Protein AF-A0A0L1KI14-F1 (afdb_monomer_lite)

Structure (mmCIF, N/CA/C/O backbone):
data_AF-A0A0L1KI14-F1
#
_entry.id   AF-A0A0L1KI14-F1
#
loop_
_atom_site.group_PDB
_atom_site.id
_atom_site.type_symbol
_atom_site.label_atom_id
_atom_site.label_alt_id
_atom_site.label_comp_id
_atom_site.label_asym_id
_atom_site.label_entity_id
_atom_site.label_seq_id
_atom_site.pdbx_PDB_ins_code
_atom_site.Cartn_x
_atom_site.Cartn_y
_atom_site.Cartn_z
_atom_site.occupancy
_atom_site.B_iso_or_equiv
_atom_site.auth_seq_id
_atom_site.auth_comp_id
_atom_site.auth_asym_id
_atom_site.auth_atom_id
_atom_site.pdbx_PDB_model_num
ATOM 1 N N . MET A 1 1 ? -6.569 -6.337 -4.110 1.00 78.94 1 MET A N 1
ATOM 2 C CA . MET A 1 1 ? -6.386 -5.674 -2.800 1.00 78.94 1 MET A CA 1
ATOM 3 C C . MET A 1 1 ? -7.368 -4.526 -2.618 1.00 78.94 1 MET A C 1
ATOM 5 O O . MET A 1 1 ? -8.128 -4.602 -1.674 1.00 78.94 1 MET A O 1
ATOM 9 N N . ALA A 1 2 ? -7.426 -3.521 -3.503 1.00 82.12 2 ALA A N 1
ATOM 10 C CA . ALA A 1 2 ? -8.383 -2.408 -3.368 1.00 82.12 2 ALA A CA 1
ATOM 11 C C . ALA A 1 2 ? -9.838 -2.869 -3.138 1.00 82.12 2 ALA A C 1
ATOM 13 O O . ALA A 1 2 ? -10.444 -2.449 -2.162 1.00 82.12 2 ALA A O 1
ATOM 14 N N . ASP A 1 3 ? -10.328 -3.825 -3.938 1.00 85.62 3 ASP A N 1
ATOM 15 C CA . ASP A 1 3 ? -11.682 -4.379 -3.764 1.00 85.62 3 ASP A CA 1
ATOM 16 C C . ASP A 1 3 ? -11.877 -5.064 -2.396 1.00 85.62 3 ASP A C 1
ATOM 18 O O . ASP A 1 3 ? -12.940 -4.960 -1.799 1.00 85.62 3 ASP A O 1
ATOM 22 N N . LEU A 1 4 ? -10.840 -5.729 -1.864 1.00 85.62 4 LEU A N 1
ATOM 23 C CA . LEU A 1 4 ? -10.884 -6.352 -0.534 1.00 85.62 4 LEU A CA 1
ATOM 24 C C . LEU A 1 4 ? -11.069 -5.281 0.548 1.00 85.62 4 LEU A C 1
ATOM 26 O O . LEU A 1 4 ? -11.883 -5.449 1.452 1.00 85.62 4 LEU A O 1
ATOM 30 N N . LEU A 1 5 ? -10.332 -4.174 0.429 1.00 87.44 5 LEU A N 1
ATOM 31 C CA . LEU A 1 5 ? -10.407 -3.053 1.362 1.00 87.44 5 LEU A CA 1
ATOM 32 C C . LEU A 1 5 ? -11.749 -2.314 1.267 1.00 87.44 5 LEU A C 1
ATOM 34 O O . LEU A 1 5 ? -12.205 -1.777 2.268 1.00 87.44 5 LEU A O 1
ATOM 38 N N . ASP A 1 6 ? -12.386 -2.276 0.094 1.00 88.12 6 ASP A N 1
ATOM 39 C CA . ASP A 1 6 ? -13.731 -1.700 -0.070 1.00 88.12 6 ASP A CA 1
ATOM 40 C C . ASP A 1 6 ? -14.807 -2.551 0.636 1.00 88.12 6 ASP A C 1
ATOM 42 O O . ASP A 1 6 ? -15.852 -2.035 1.024 1.00 88.12 6 ASP A O 1
ATOM 46 N N . THR A 1 7 ? -14.540 -3.846 0.835 1.00 88.81 7 THR A N 1
ATOM 47 C CA . THR A 1 7 ? -15.427 -4.793 1.537 1.00 88.81 7 THR A CA 1
ATOM 48 C C . THR A 1 7 ? -15.012 -5.087 2.982 1.00 88.81 7 THR A C 1
ATOM 50 O O . THR A 1 7 ? -15.592 -5.968 3.618 1.00 88.81 7 THR A O 1
ATOM 53 N N . ALA A 1 8 ? -13.990 -4.402 3.499 1.00 86.75 8 ALA A N 1
ATOM 54 C CA . ALA A 1 8 ? -13.484 -4.644 4.844 1.00 86.75 8 ALA A CA 1
ATOM 55 C C . ALA A 1 8 ? -14.531 -4.277 5.920 1.00 86.75 8 ALA A C 1
ATOM 57 O O . ALA A 1 8 ? -15.319 -3.349 5.714 1.00 86.75 8 ALA A O 1
AT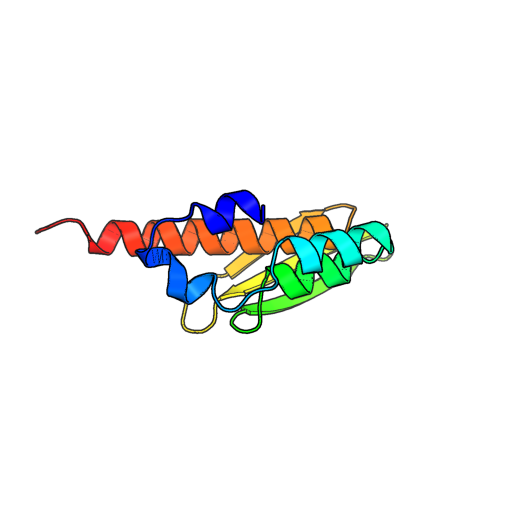OM 58 N N . PRO A 1 9 ? -14.537 -4.967 7.081 1.00 87.38 9 PRO A N 1
ATOM 59 C CA . PRO A 1 9 ? -15.393 -4.607 8.209 1.00 87.38 9 PRO A CA 1
ATOM 60 C C . PRO A 1 9 ? -15.235 -3.137 8.617 1.00 87.38 9 PRO A C 1
ATOM 62 O O . PRO A 1 9 ? -14.134 -2.587 8.571 1.00 87.38 9 PRO A O 1
ATOM 65 N N . ILE A 1 10 ? -16.327 -2.509 9.063 1.00 88.50 10 ILE A N 1
ATOM 66 C CA . ILE A 1 10 ? -16.353 -1.073 9.389 1.00 88.50 10 ILE A CA 1
ATOM 67 C C . ILE A 1 10 ? -15.373 -0.698 10.508 1.00 88.50 10 ILE A C 1
ATOM 69 O O . ILE A 1 10 ? -14.848 0.412 10.520 1.00 88.50 10 ILE A O 1
ATOM 73 N N . GLN A 1 11 ? -15.067 -1.638 11.402 1.00 87.12 11 GLN A N 1
ATOM 74 C CA . GLN A 1 11 ? -14.088 -1.480 12.475 1.00 87.12 11 GLN A CA 1
ATOM 75 C C . GLN A 1 11 ? -12.670 -1.240 11.939 1.00 87.12 11 GLN A C 1
ATOM 77 O O . GLN A 1 11 ? -11.863 -0.609 12.611 1.00 87.12 11 GLN A O 1
ATOM 82 N N . LEU A 1 12 ? -12.369 -1.697 10.716 1.00 85.88 12 LEU A N 1
ATOM 83 C CA . LEU A 1 12 ? -11.075 -1.470 10.073 1.00 85.88 12 LEU A CA 1
ATOM 84 C C . LEU A 1 12 ? -11.008 -0.156 9.286 1.00 85.88 12 LEU A C 1
ATOM 86 O O . LEU A 1 12 ? -9.923 0.234 8.854 1.00 85.88 12 LEU A O 1
ATOM 90 N N . ALA A 1 13 ? -12.137 0.542 9.108 1.00 87.69 13 ALA A N 1
ATOM 91 C CA . ALA A 1 13 ? -12.210 1.789 8.348 1.00 87.69 13 ALA A CA 1
ATOM 92 C C . ALA A 1 13 ? -11.169 2.850 8.772 1.00 87.69 13 ALA A C 1
ATOM 94 O O . ALA A 1 13 ? -10.595 3.460 7.863 1.00 87.69 13 ALA A O 1
ATOM 95 N N . PRO A 1 14 ? -10.861 3.046 10.075 1.00 87.12 14 PRO A N 1
ATOM 96 C CA . PRO A 1 14 ? -9.843 4.004 10.516 1.00 87.12 14 PRO A CA 1
ATOM 97 C C . PRO A 1 14 ? -8.426 3.694 10.013 1.00 87.12 14 PRO A C 1
ATOM 99 O O . PRO A 1 14 ? -7.634 4.610 9.830 1.00 87.12 14 PRO A O 1
ATOM 102 N N . PHE A 1 15 ? -8.109 2.422 9.753 1.00 85.06 15 PHE A N 1
ATOM 103 C CA . PHE A 1 15 ? -6.763 1.978 9.360 1.00 85.06 15 PHE A CA 1
ATOM 104 C C . PHE A 1 15 ? -6.557 1.924 7.844 1.00 85.06 15 PHE A C 1
ATOM 106 O O . PHE A 1 15 ? -5.427 1.897 7.354 1.00 85.06 15 PHE A O 1
ATOM 113 N N . ILE A 1 16 ? -7.655 1.879 7.087 1.00 87.25 16 ILE A N 1
ATOM 114 C CA . ILE A 1 16 ? -7.640 1.776 5.621 1.00 87.25 16 ILE A CA 1
ATOM 115 C C . ILE A 1 16 ? -8.081 3.068 4.926 1.00 87.25 16 ILE A C 1
ATOM 117 O O . ILE A 1 16 ? -8.041 3.135 3.698 1.00 87.25 16 ILE A O 1
ATOM 121 N N . THR A 1 17 ? -8.513 4.082 5.683 1.00 82.81 17 THR A N 1
ATOM 122 C CA . THR A 1 17 ? -9.026 5.357 5.160 1.00 82.81 17 THR A CA 1
ATOM 123 C C . THR A 1 17 ? -8.320 6.533 5.837 1.00 82.81 17 THR A C 1
ATOM 125 O O . THR A 1 17 ? -8.252 6.555 7.059 1.00 82.81 17 THR A O 1
ATOM 128 N N . PRO A 1 18 ? -7.868 7.560 5.091 1.00 87.38 18 PRO A N 1
ATOM 129 C CA . PRO A 1 18 ? -8.020 7.735 3.644 1.00 87.38 18 PRO A CA 1
ATOM 130 C C . PRO A 1 18 ? -7.023 6.905 2.819 1.00 87.38 18 PRO A C 1
ATOM 132 O O . PRO A 1 18 ? -5.885 6.706 3.216 1.00 87.38 18 PRO A O 1
ATOM 135 N N . ARG A 1 19 ? -7.431 6.466 1.626 1.00 89.50 19 ARG A N 1
ATOM 136 C CA . ARG A 1 19 ? -6.554 5.863 0.604 1.00 89.50 19 ARG A CA 1
ATOM 137 C C . ARG A 1 19 ? -7.049 6.217 -0.794 1.00 89.50 19 ARG A C 1
ATOM 139 O O . ARG A 1 19 ? -8.163 6.724 -0.945 1.00 89.50 19 ARG A O 1
ATOM 146 N N . ALA A 1 20 ? -6.248 5.945 -1.822 1.00 92.94 20 ALA A N 1
ATOM 147 C CA . ALA A 1 20 ? -6.673 6.182 -3.197 1.00 92.94 20 ALA A CA 1
ATOM 148 C C . ALA A 1 20 ? -7.857 5.299 -3.623 1.00 92.94 20 ALA A C 1
ATOM 150 O O . ALA A 1 20 ? -7.979 4.132 -3.238 1.00 92.94 20 ALA A O 1
ATOM 151 N N . SER A 1 21 ? -8.717 5.875 -4.468 1.00 92.12 21 SER A N 1
ATOM 152 C CA . SER A 1 21 ? -9.840 5.171 -5.083 1.00 92.12 21 SER A CA 1
ATOM 153 C C . SER A 1 21 ? -9.372 4.173 -6.141 1.00 92.12 21 SER A C 1
ATOM 155 O O . SER A 1 21 ? -8.295 4.315 -6.727 1.00 92.12 21 SER A O 1
ATOM 157 N N . ARG A 1 22 ? -10.225 3.195 -6.460 1.00 91.88 22 ARG A N 1
ATOM 158 C CA . ARG A 1 22 ? -9.966 2.210 -7.518 1.00 91.88 22 ARG A CA 1
ATOM 159 C C . ARG A 1 22 ? -9.620 2.857 -8.863 1.00 91.88 22 ARG A C 1
ATOM 161 O O . ARG A 1 22 ? -8.648 2.449 -9.488 1.00 91.88 22 ARG A O 1
ATOM 168 N N . ASP A 1 23 ? -10.340 3.904 -9.262 1.00 95.00 23 ASP A N 1
ATOM 169 C CA . ASP A 1 23 ? -10.075 4.619 -10.518 1.00 95.00 23 ASP A CA 1
ATOM 170 C C . ASP A 1 23 ? -8.702 5.297 -10.524 1.00 95.00 23 ASP A C 1
ATOM 172 O O . ASP A 1 23 ? -8.023 5.352 -11.550 1.00 95.00 23 ASP A O 1
ATOM 176 N N . ARG A 1 24 ? -8.267 5.827 -9.374 1.00 95.25 24 ARG A N 1
ATOM 177 C CA . ARG A 1 24 ? -6.933 6.418 -9.242 1.00 95.25 24 ARG A CA 1
ATOM 178 C C . ARG A 1 24 ? -5.850 5.349 -9.367 1.00 95.25 24 ARG A C 1
ATOM 180 O O . ARG A 1 24 ? -4.881 5.570 -10.089 1.00 95.25 24 ARG A O 1
ATOM 187 N N . LEU A 1 25 ? -6.039 4.203 -8.721 1.00 96.31 25 LEU A N 1
ATOM 188 C CA . LEU A 1 25 ? -5.105 3.081 -8.789 1.00 96.31 25 LEU A CA 1
ATOM 189 C C . LEU A 1 25 ? -5.023 2.491 -10.202 1.00 96.31 25 LEU A C 1
ATOM 191 O O . LEU A 1 25 ? -3.921 2.244 -10.683 1.00 96.31 25 LEU A O 1
ATOM 195 N N . ALA A 1 26 ? -6.157 2.338 -10.892 1.00 96.00 26 ALA A N 1
ATOM 196 C CA . ALA A 1 26 ? -6.202 1.856 -12.272 1.00 96.00 26 ALA A CA 1
ATOM 197 C C . ALA A 1 26 ? -5.371 2.744 -13.209 1.00 96.00 26 ALA A C 1
ATOM 199 O O . ALA A 1 26 ? -4.510 2.233 -13.917 1.00 96.00 26 ALA A O 1
ATOM 200 N N . ARG A 1 27 ? -5.525 4.074 -13.121 1.00 98.00 27 ARG A N 1
ATOM 201 C CA . ARG A 1 27 ? -4.723 5.024 -13.916 1.00 98.00 27 ARG A CA 1
ATOM 202 C C . ARG A 1 27 ? -3.219 4.917 -13.663 1.00 98.00 27 ARG A C 1
ATOM 204 O O . ARG A 1 27 ? -2.430 5.109 -14.579 1.00 98.00 27 ARG A O 1
ATOM 211 N N . LEU A 1 28 ? -2.808 4.654 -12.422 1.00 97.62 28 LEU A N 1
ATOM 212 C CA . LEU A 1 28 ? -1.390 4.474 -12.097 1.00 97.62 28 LEU A CA 1
ATOM 213 C C . LEU A 1 28 ? -0.851 3.163 -12.673 1.00 97.62 28 LEU A C 1
ATOM 215 O O . LEU A 1 28 ? 0.266 3.138 -13.178 1.00 97.62 28 LEU A O 1
ATOM 219 N N . LEU A 1 29 ? -1.645 2.093 -12.630 1.00 95.88 29 LEU A N 1
ATOM 220 C CA . LEU A 1 29 ? -1.270 0.808 -13.218 1.00 95.88 29 LEU A CA 1
ATOM 221 C C . LEU A 1 29 ? -1.206 0.873 -14.750 1.00 95.88 29 LEU A C 1
ATOM 223 O O . LEU A 1 29 ? -0.270 0.336 -15.327 1.00 95.88 29 LEU A O 1
ATOM 227 N N . GLU A 1 30 ? -2.136 1.578 -15.398 1.00 97.56 30 GLU A N 1
ATOM 228 C CA . GLU A 1 30 ? -2.109 1.842 -16.848 1.00 97.56 30 GLU A CA 1
ATOM 229 C C . GLU A 1 30 ? -0.867 2.631 -17.290 1.00 97.56 30 GLU A C 1
ATOM 231 O O . GLU A 1 30 ? -0.435 2.514 -18.432 1.00 97.56 30 GLU A O 1
ATOM 236 N N . ALA A 1 31 ? -0.289 3.426 -16.387 1.00 97.50 31 ALA A N 1
ATOM 237 C CA . ALA A 1 31 ? 0.929 4.196 -16.6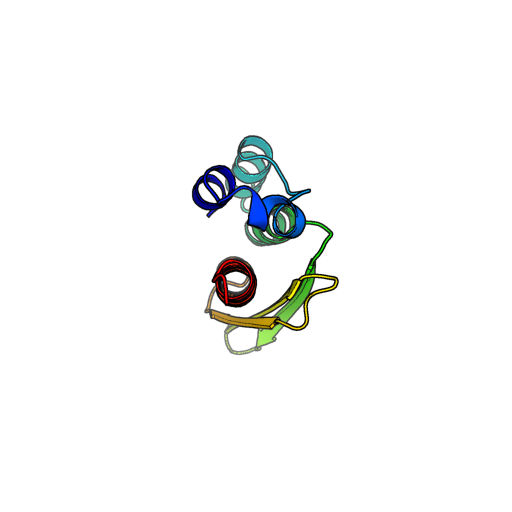15 1.00 97.50 31 ALA A CA 1
ATOM 238 C C . ALA A 1 31 ? 2.212 3.468 -16.158 1.00 97.50 31 ALA A C 1
ATOM 240 O O . ALA A 1 31 ? 3.234 4.123 -15.952 1.00 97.50 31 ALA A O 1
ATOM 241 N N . ASP A 1 32 ? 2.157 2.149 -15.929 1.00 96.19 32 ASP A N 1
ATOM 242 C CA . ASP A 1 32 ? 3.264 1.325 -15.412 1.00 96.19 32 ASP A CA 1
ATOM 243 C C . ASP A 1 32 ? 3.857 1.827 -14.072 1.00 96.19 32 ASP A C 1
ATOM 245 O O . ASP A 1 32 ? 4.996 1.532 -13.703 1.00 96.19 32 ASP A O 1
ATOM 249 N N . ALA A 1 33 ? 3.070 2.564 -13.281 1.00 97.00 33 ALA A N 1
ATOM 250 C CA . ALA A 1 33 ? 3.483 3.174 -12.017 1.00 97.00 33 ALA A CA 1
ATOM 251 C C . ALA A 1 33 ? 3.053 2.334 -10.797 1.00 97.00 33 ALA A C 1
ATOM 253 O O . ALA A 1 33 ? 2.467 2.846 -9.838 1.00 97.00 33 ALA A O 1
ATOM 254 N N . ALA A 1 34 ? 3.354 1.031 -10.806 1.00 96.31 34 ALA A N 1
ATOM 255 C CA . ALA A 1 34 ? 2.876 0.079 -9.794 1.00 96.31 34 ALA A CA 1
ATOM 256 C C . ALA A 1 34 ? 3.302 0.420 -8.352 1.00 96.31 34 ALA A C 1
ATOM 258 O O . ALA A 1 34 ? 2.516 0.259 -7.420 1.00 96.31 34 ALA A O 1
ATOM 259 N N . VAL A 1 35 ? 4.516 0.943 -8.151 1.00 96.50 35 VAL A N 1
ATOM 260 C CA . VAL A 1 35 ? 4.986 1.364 -6.815 1.00 96.50 35 VAL A CA 1
ATOM 261 C C . VAL A 1 35 ? 4.211 2.585 -6.315 1.00 96.50 35 VAL A C 1
ATOM 263 O O . VAL A 1 35 ? 3.843 2.637 -5.145 1.00 96.50 35 VAL A O 1
ATOM 266 N N . CYS A 1 36 ? 3.902 3.537 -7.200 1.00 96.88 36 CYS A N 1
ATOM 267 C CA . CYS A 1 36 ? 3.061 4.686 -6.864 1.00 96.88 36 CYS A CA 1
ATOM 268 C C . CYS A 1 36 ? 1.643 4.232 -6.504 1.00 96.88 36 CYS A C 1
ATOM 270 O O . CYS A 1 36 ? 1.093 4.690 -5.507 1.00 96.88 36 CYS A O 1
ATOM 272 N N . ALA A 1 37 ? 1.080 3.288 -7.267 1.00 97.19 37 ALA A N 1
ATOM 273 C CA . ALA A 1 37 ? -0.216 2.690 -6.952 1.00 97.19 37 ALA A CA 1
ATOM 274 C C . ALA A 1 37 ? -0.202 2.005 -5.576 1.00 97.19 37 ALA A C 1
ATOM 276 O O . ALA A 1 37 ? -1.131 2.181 -4.794 1.00 97.19 37 ALA A O 1
ATOM 277 N N . ALA A 1 38 ? 0.864 1.270 -5.248 1.00 96.50 38 ALA A N 1
ATOM 278 C CA . ALA A 1 38 ? 1.015 0.636 -3.943 1.00 96.50 38 ALA A CA 1
ATOM 279 C C . ALA A 1 38 ? 1.101 1.665 -2.801 1.00 96.50 38 ALA A C 1
ATOM 281 O O . ALA A 1 38 ? 0.395 1.518 -1.809 1.00 96.50 38 ALA A O 1
ATOM 282 N N . LEU A 1 39 ? 1.896 2.730 -2.951 1.00 95.75 39 LEU A N 1
ATOM 283 C CA . LEU A 1 39 ? 1.988 3.811 -1.958 1.00 95.75 39 LEU A CA 1
ATOM 284 C C . LEU A 1 39 ? 0.641 4.514 -1.742 1.00 95.75 39 LEU A C 1
ATOM 286 O O . LEU A 1 39 ? 0.233 4.745 -0.606 1.00 95.75 39 LEU A O 1
ATOM 290 N N . GLU A 1 40 ? -0.075 4.817 -2.824 1.00 95.75 40 GLU A N 1
ATOM 291 C CA . GLU A 1 40 ? -1.385 5.467 -2.742 1.00 95.75 40 GLU A CA 1
ATOM 292 C C . GLU A 1 40 ? -2.484 4.545 -2.179 1.00 95.75 40 GLU A C 1
ATOM 294 O O . GLU A 1 40 ? -3.439 5.028 -1.564 1.00 95.75 40 GLU A O 1
ATOM 299 N N . LEU A 1 41 ? -2.352 3.225 -2.352 1.00 95.12 41 LEU A N 1
ATOM 300 C CA . LEU A 1 41 ? -3.234 2.223 -1.746 1.00 95.12 41 LEU A CA 1
ATOM 301 C C . LEU A 1 41 ? -3.010 2.094 -0.232 1.00 95.12 41 LEU A C 1
ATOM 303 O O . LEU A 1 41 ? -3.986 1.944 0.497 1.00 95.12 41 LEU A O 1
ATOM 307 N N . VAL A 1 42 ? -1.752 2.137 0.221 1.00 93.25 42 VAL A N 1
ATOM 308 C CA . VAL A 1 42 ? -1.378 2.072 1.647 1.00 93.25 42 VAL A CA 1
ATOM 309 C C . VAL A 1 42 ? -1.923 3.277 2.425 1.00 93.25 42 VAL A C 1
ATOM 311 O O . VAL A 1 42 ? -2.331 3.143 3.576 1.00 93.25 42 VAL A O 1
ATOM 314 N N . GLY A 1 43 ? -2.003 4.438 1.771 1.00 89.62 43 GLY A N 1
ATOM 315 C CA . GLY A 1 43 ? -2.600 5.640 2.344 1.00 89.62 43 GLY A CA 1
ATOM 316 C C . GLY A 1 43 ? -1.662 6.398 3.296 1.00 89.62 43 GLY A C 1
ATOM 317 O O . GLY A 1 43 ? -0.558 5.948 3.600 1.00 89.62 43 GLY A O 1
ATOM 318 N N . PRO A 1 44 ? -2.067 7.593 3.761 1.00 87.88 44 PRO A N 1
ATOM 319 C CA . PRO A 1 44 ? -1.209 8.501 4.513 1.00 87.88 44 PRO A CA 1
ATOM 320 C C . PRO A 1 44 ? -1.124 8.166 6.008 1.00 87.88 44 PRO A C 1
ATOM 322 O O . PRO A 1 44 ? -0.302 8.748 6.706 1.00 87.88 44 PRO A O 1
ATOM 325 N N . LEU A 1 45 ? -1.948 7.239 6.507 1.00 87.31 45 LEU A N 1
ATOM 326 C CA . LEU A 1 45 ? -1.926 6.787 7.904 1.00 87.31 45 LEU A CA 1
ATOM 327 C C . LEU A 1 45 ? -0.962 5.618 8.125 1.00 87.31 45 LEU A C 1
ATOM 329 O O . LEU A 1 45 ? -1.094 4.867 9.084 1.00 87.31 45 LEU A O 1
ATOM 333 N N . SER A 1 46 ? -0.012 5.423 7.217 1.00 89.94 46 SER A N 1
ATOM 334 C CA . SER A 1 46 ? 0.941 4.326 7.277 1.00 89.94 46 SER A CA 1
ATOM 335 C C . SER A 1 46 ? 2.360 4.837 7.060 1.00 89.94 46 SER A C 1
ATOM 337 O O . SER A 1 46 ? 2.656 5.517 6.078 1.00 89.94 46 SER A O 1
ATOM 339 N N . GLY A 1 47 ? 3.259 4.478 7.973 1.00 92.81 47 GLY A N 1
ATOM 340 C CA . GLY A 1 47 ? 4.695 4.606 7.775 1.00 92.81 47 GLY A CA 1
ATOM 341 C C . GLY A 1 47 ? 5.182 3.506 6.838 1.00 92.81 47 GLY A C 1
ATOM 342 O O . GLY A 1 47 ? 4.923 2.329 7.080 1.00 92.81 47 GLY A O 1
ATOM 343 N N . VAL A 1 48 ? 5.890 3.881 5.773 1.00 95.00 48 VAL A N 1
ATOM 344 C CA . VAL A 1 48 ? 6.380 2.946 4.753 1.00 95.00 48 VAL A CA 1
ATOM 345 C C . VAL A 1 48 ? 7.899 2.987 4.676 1.00 95.00 48 VAL A C 1
ATOM 347 O O . VAL A 1 48 ? 8.492 4.054 4.519 1.00 95.00 48 VAL A O 1
ATOM 350 N N . LEU A 1 49 ? 8.523 1.810 4.697 1.00 95.69 49 LEU A N 1
ATOM 351 C CA . LEU A 1 49 ? 9.908 1.623 4.283 1.00 95.69 49 LEU A CA 1
ATOM 352 C C . LEU A 1 49 ? 9.939 0.610 3.144 1.00 95.69 49 LEU A C 1
ATOM 354 O O . LEU A 1 49 ? 9.525 -0.537 3.293 1.00 95.69 49 LEU A O 1
ATOM 358 N N . LEU A 1 50 ? 10.452 1.047 2.000 1.00 96.12 50 LEU A N 1
ATOM 359 C CA . LEU A 1 50 ? 10.652 0.207 0.832 1.00 96.12 50 LEU A CA 1
ATOM 360 C C . LEU A 1 50 ? 12.137 0.212 0.484 1.00 96.12 50 LEU A C 1
ATOM 362 O O . LEU A 1 50 ? 12.720 1.259 0.207 1.00 96.12 50 LEU A O 1
ATOM 366 N N . SER A 1 51 ? 12.747 -0.964 0.518 1.00 94.88 51 SER A N 1
ATOM 367 C CA . SER A 1 51 ? 14.160 -1.164 0.212 1.00 94.88 51 SER A CA 1
ATOM 368 C C . SER A 1 51 ? 14.318 -2.173 -0.915 1.00 94.88 51 SER A C 1
ATOM 370 O O . SER A 1 51 ? 13.471 -3.045 -1.112 1.00 94.88 51 SER A O 1
ATOM 372 N N . ARG A 1 52 ? 15.419 -2.071 -1.659 1.00 92.94 52 ARG A N 1
ATOM 373 C CA . ARG A 1 52 ? 15.770 -3.018 -2.714 1.00 92.94 52 ARG A CA 1
ATOM 374 C C . ARG A 1 52 ? 17.225 -3.434 -2.584 1.00 92.94 52 ARG A C 1
ATOM 376 O O . ARG A 1 52 ? 18.121 -2.596 -2.550 1.00 92.94 52 ARG A O 1
ATOM 383 N N . ALA A 1 53 ? 17.453 -4.738 -2.534 1.00 91.00 53 ALA A N 1
ATOM 384 C CA . ALA A 1 53 ? 18.780 -5.316 -2.593 1.00 91.00 53 ALA A CA 1
ATOM 385 C C . ALA A 1 53 ? 19.341 -5.208 -4.016 1.00 91.00 53 ALA A C 1
ATOM 387 O O . ALA A 1 53 ? 18.615 -5.365 -5.000 1.00 91.00 53 ALA A O 1
ATOM 388 N N . ALA A 1 54 ? 20.661 -5.043 -4.129 1.00 88.94 54 ALA A N 1
ATOM 389 C CA . ALA A 1 54 ? 21.355 -5.046 -5.419 1.00 88.94 54 ALA A CA 1
ATOM 390 C C . ALA A 1 54 ? 21.131 -6.349 -6.217 1.00 88.94 54 ALA A C 1
ATOM 392 O O . ALA A 1 54 ? 21.146 -6.331 -7.442 1.00 88.94 54 ALA A O 1
ATOM 393 N N . GLY A 1 55 ? 20.865 -7.466 -5.526 1.00 85.81 55 GLY A N 1
ATOM 394 C CA . GLY A 1 55 ? 20.521 -8.761 -6.127 1.00 85.81 55 GLY A CA 1
ATOM 395 C C . GLY A 1 55 ? 19.092 -8.871 -6.678 1.00 85.81 55 GLY A C 1
ATOM 396 O O . GLY A 1 55 ? 18.717 -9.936 -7.155 1.00 85.81 55 GLY A O 1
ATOM 397 N N . GLY A 1 56 ? 18.286 -7.805 -6.611 1.00 86.94 56 GLY A N 1
ATOM 398 C CA . GLY A 1 56 ? 16.976 -7.714 -7.263 1.00 86.94 56 GLY A CA 1
ATOM 399 C C . GLY A 1 56 ? 15.773 -7.765 -6.320 1.00 86.94 56 GLY A C 1
ATOM 400 O O . GLY A 1 56 ? 14.758 -7.144 -6.636 1.00 86.94 56 GLY A O 1
ATOM 401 N N . SER A 1 57 ? 15.894 -8.421 -5.162 1.00 92.56 57 SER A N 1
ATOM 402 C CA . SER A 1 57 ? 14.823 -8.542 -4.164 1.00 92.56 57 SER A CA 1
ATOM 403 C C . SER A 1 57 ? 14.455 -7.195 -3.544 1.00 92.56 57 SER A C 1
ATOM 405 O O . SER A 1 57 ? 15.331 -6.404 -3.198 1.00 92.56 57 SER A O 1
ATOM 407 N N . ALA A 1 58 ? 13.168 -6.956 -3.337 1.00 96.50 58 ALA A N 1
ATOM 408 C CA . ALA A 1 58 ? 12.630 -5.840 -2.578 1.00 96.50 58 ALA A CA 1
ATOM 409 C C . ALA A 1 58 ? 12.126 -6.298 -1.202 1.00 96.50 58 ALA A C 1
ATOM 411 O O . ALA A 1 58 ? 11.689 -7.437 -1.028 1.00 96.50 58 ALA A O 1
ATOM 412 N N . SER A 1 59 ? 12.190 -5.391 -0.234 1.00 96.06 59 SER A N 1
ATOM 413 C CA . SER A 1 59 ? 11.626 -5.540 1.105 1.00 96.06 59 SER A CA 1
ATOM 414 C C . SER A 1 59 ? 10.703 -4.365 1.379 1.00 96.06 59 SER A C 1
ATOM 416 O O . SER A 1 59 ? 11.124 -3.211 1.261 1.00 96.06 59 SER A O 1
ATOM 418 N N . GLY A 1 60 ? 9.454 -4.667 1.710 1.00 97.38 60 GLY A N 1
ATOM 419 C CA . GLY A 1 60 ? 8.473 -3.704 2.181 1.00 97.38 60 GLY A CA 1
ATOM 420 C C . GLY A 1 60 ? 8.266 -3.870 3.680 1.00 97.38 60 GLY A C 1
ATOM 421 O O . GLY A 1 60 ? 8.180 -4.993 4.180 1.00 97.38 60 GLY A O 1
ATOM 422 N N . MET A 1 61 ? 8.151 -2.749 4.377 1.00 97.00 61 MET A N 1
ATOM 423 C CA . MET A 1 61 ? 7.704 -2.665 5.758 1.00 97.00 61 MET A CA 1
ATOM 424 C C . MET A 1 61 ? 6.643 -1.576 5.848 1.00 97.00 61 MET A C 1
ATOM 426 O O . MET A 1 61 ? 6.841 -0.472 5.331 1.00 97.00 61 MET A O 1
ATOM 430 N N . VAL A 1 62 ? 5.521 -1.897 6.484 1.00 96.12 62 VAL A N 1
ATOM 431 C CA . VAL A 1 62 ? 4.414 -0.968 6.698 1.00 96.12 62 VAL A CA 1
ATOM 432 C C . VAL A 1 62 ? 4.021 -0.989 8.165 1.00 96.12 62 VAL A C 1
ATOM 434 O O . VAL A 1 62 ? 3.742 -2.050 8.720 1.00 96.12 62 VAL A O 1
ATOM 437 N N . LYS A 1 63 ? 3.991 0.194 8.771 1.00 94.00 63 LYS A N 1
ATOM 438 C CA . LYS A 1 63 ? 3.492 0.436 10.122 1.00 94.00 63 LYS A CA 1
ATOM 439 C C . LYS A 1 63 ? 2.227 1.270 10.028 1.00 94.00 63 LYS A C 1
ATOM 441 O O . LYS A 1 63 ? 2.285 2.370 9.483 1.00 94.00 63 LYS A O 1
ATOM 446 N N . ILE A 1 64 ? 1.118 0.781 10.562 1.00 89.81 64 ILE A N 1
ATOM 447 C CA . ILE A 1 64 ? -0.113 1.573 10.648 1.00 89.81 64 ILE A CA 1
ATOM 448 C C . ILE A 1 64 ? 0.049 2.550 11.821 1.00 89.81 64 ILE A C 1
ATOM 450 O O . ILE A 1 64 ? 0.502 2.165 12.895 1.00 89.81 64 ILE A O 1
ATOM 454 N N . VAL A 1 65 ? -0.212 3.837 11.585 1.00 80.88 65 VAL A N 1
ATOM 455 C CA . VAL A 1 65 ? -0.065 4.893 12.599 1.00 80.88 65 VAL A CA 1
ATOM 456 C C . VAL A 1 65 ? -1.013 4.620 13.766 1.00 80.88 65 VAL A C 1
ATOM 458 O O . VAL A 1 65 ? -2.112 4.118 13.563 1.00 80.88 65 VAL A O 1
ATOM 461 N N . ASP A 1 66 ? -0.551 4.928 14.979 1.00 77.94 66 ASP A N 1
ATOM 462 C CA . ASP A 1 66 ? -1.218 4.669 16.265 1.00 77.94 66 ASP A CA 1
ATOM 463 C C . ASP A 1 66 ? -1.410 3.187 16.632 1.00 77.94 66 ASP A C 1
ATOM 465 O O . ASP A 1 66 ? -1.773 2.880 17.765 1.00 77.94 66 ASP A O 1
ATOM 469 N N . GLU A 1 67 ? -1.032 2.271 15.740 1.00 79.31 67 GLU A N 1
ATOM 470 C CA . GLU A 1 67 ? -0.983 0.839 16.002 1.00 79.31 67 GLU A CA 1
ATOM 471 C C . GLU A 1 67 ? 0.438 0.375 16.352 1.00 79.31 67 GLU A C 1
ATOM 473 O O . GLU A 1 67 ? 1.457 0.899 15.882 1.00 79.31 67 GLU A O 1
ATOM 478 N N . ILE A 1 68 ? 0.516 -0.652 17.201 1.00 74.00 68 ILE A N 1
ATOM 479 C CA . ILE A 1 68 ? 1.794 -1.282 17.571 1.00 74.00 68 ILE A CA 1
ATOM 480 C C . ILE A 1 68 ? 2.292 -2.183 16.428 1.00 74.00 68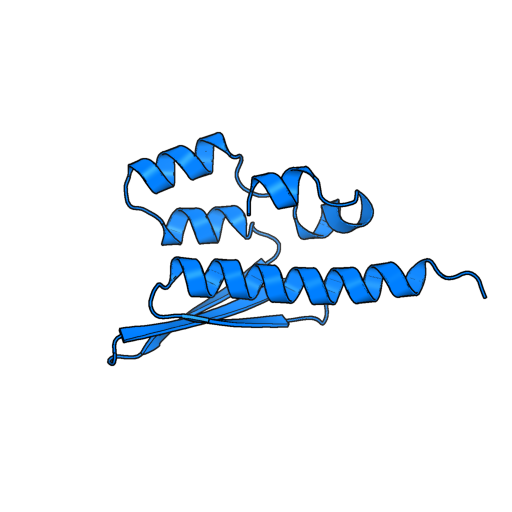 ILE A C 1
ATOM 482 O O . ILE A 1 68 ? 3.495 -2.415 16.291 1.00 74.00 68 ILE A O 1
ATOM 486 N N . GLU A 1 69 ? 1.377 -2.662 15.586 1.00 83.88 69 GLU A N 1
ATOM 487 C CA . GLU A 1 69 ? 1.650 -3.702 14.607 1.00 83.88 69 GLU A CA 1
ATOM 488 C C . GLU A 1 69 ? 2.348 -3.204 13.338 1.00 83.88 69 GLU A C 1
ATOM 490 O O . GLU A 1 69 ? 1.979 -2.216 12.700 1.00 83.88 69 GLU A O 1
ATOM 495 N N . GLU A 1 70 ? 3.354 -3.976 12.936 1.00 92.06 70 GLU A N 1
ATOM 496 C CA . GLU A 1 70 ? 4.120 -3.773 11.712 1.00 92.06 70 GLU A CA 1
ATOM 497 C C . GLU A 1 70 ? 3.995 -5.010 10.826 1.00 92.06 70 GLU A C 1
ATOM 499 O O . GLU A 1 70 ? 4.074 -6.154 11.292 1.00 92.06 70 GLU A O 1
ATOM 504 N N . GLY A 1 71 ? 3.796 -4.784 9.534 1.00 95.12 71 GLY A N 1
ATOM 505 C CA . GLY A 1 71 ? 3.819 -5.819 8.515 1.00 95.12 71 GLY A CA 1
ATOM 506 C C . GLY A 1 71 ? 5.085 -5.725 7.677 1.00 95.12 71 GLY A C 1
ATOM 507 O O . GLY A 1 71 ? 5.557 -4.634 7.359 1.00 95.12 71 GLY A O 1
ATOM 508 N N . ASN A 1 72 ? 5.631 -6.874 7.292 1.00 96.69 72 ASN A N 1
ATOM 509 C CA . ASN A 1 72 ? 6.830 -6.958 6.469 1.00 96.69 72 ASN A CA 1
ATOM 510 C C . ASN A 1 72 ? 6.699 -8.061 5.416 1.00 96.69 72 ASN A C 1
ATOM 512 O O . ASN A 1 72 ? 6.137 -9.124 5.681 1.00 96.69 72 ASN A O 1
ATOM 516 N N . LEU A 1 73 ? 7.253 -7.827 4.225 1.00 97.31 73 LEU A N 1
ATOM 517 C CA . LEU A 1 73 ? 7.299 -8.827 3.160 1.00 97.31 73 LEU A CA 1
ATOM 518 C C . LEU A 1 73 ? 8.510 -8.614 2.245 1.00 97.31 73 LEU A C 1
ATOM 520 O O . LEU A 1 73 ? 8.842 -7.487 1.883 1.00 97.31 73 LEU A O 1
ATOM 524 N N . PHE A 1 74 ? 9.114 -9.720 1.807 1.00 96.12 74 PHE A N 1
ATOM 525 C CA . PHE A 1 74 ? 10.090 -9.739 0.720 1.00 96.12 74 PHE A CA 1
ATOM 526 C C . PHE A 1 74 ? 9.446 -10.239 -0.575 1.00 96.12 74 PHE A C 1
ATOM 528 O O . PHE A 1 74 ? 8.759 -11.260 -0.576 1.00 96.12 74 PHE A O 1
ATOM 535 N N . ALA A 1 75 ? 9.706 -9.557 -1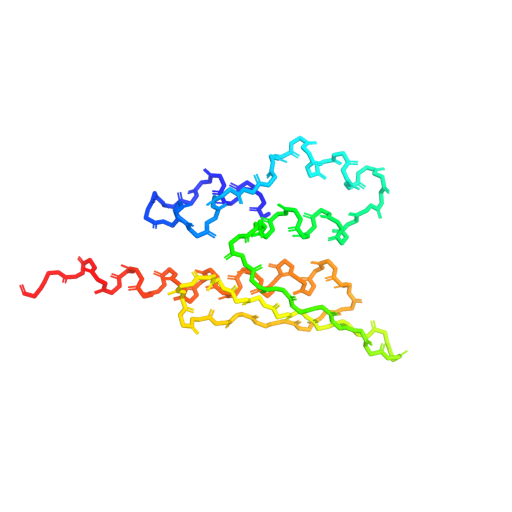.688 1.00 96.44 75 ALA A N 1
ATOM 536 C CA . ALA A 1 75 ? 9.271 -9.985 -3.017 1.00 96.44 75 ALA A CA 1
ATOM 537 C C . ALA A 1 75 ? 10.255 -9.504 -4.090 1.00 96.44 75 ALA A C 1
ATOM 539 O O . ALA A 1 75 ? 11.027 -8.582 -3.860 1.00 96.44 75 ALA A O 1
ATOM 540 N N . ALA A 1 76 ? 10.239 -10.109 -5.279 1.00 95.25 76 ALA A N 1
ATOM 541 C CA . ALA A 1 76 ? 11.052 -9.623 -6.400 1.00 95.25 76 ALA A CA 1
ATOM 542 C C . ALA A 1 76 ? 10.586 -8.240 -6.900 1.00 95.25 76 ALA A C 1
ATOM 544 O O . ALA A 1 76 ? 11.398 -7.413 -7.316 1.00 95.25 76 ALA A O 1
ATOM 545 N N . ASP A 1 77 ? 9.277 -7.996 -6.836 1.00 95.25 77 ASP A N 1
ATOM 546 C CA . ASP A 1 77 ? 8.653 -6.741 -7.229 1.00 95.25 77 ASP A CA 1
ATOM 547 C C . ASP A 1 77 ? 8.434 -5.831 -5.999 1.00 95.25 77 ASP A C 1
ATOM 549 O O . ASP A 1 77 ? 7.862 -6.278 -4.998 1.00 95.25 77 ASP A O 1
ATOM 553 N N . PRO A 1 78 ? 8.870 -4.559 -6.045 1.00 96.00 78 PRO A N 1
ATOM 554 C CA . PRO A 1 78 ? 8.723 -3.623 -4.932 1.00 96.00 78 PRO A CA 1
ATOM 555 C C . PRO A 1 78 ? 7.269 -3.259 -4.597 1.00 96.00 78 PRO A C 1
ATOM 557 O O . PRO A 1 78 ? 6.952 -3.068 -3.423 1.00 96.00 78 PRO A O 1
ATOM 560 N N . ALA A 1 79 ? 6.377 -3.185 -5.585 1.00 96.62 79 ALA A N 1
ATOM 561 C CA . ALA A 1 79 ? 4.958 -2.947 -5.347 1.00 96.62 79 ALA A CA 1
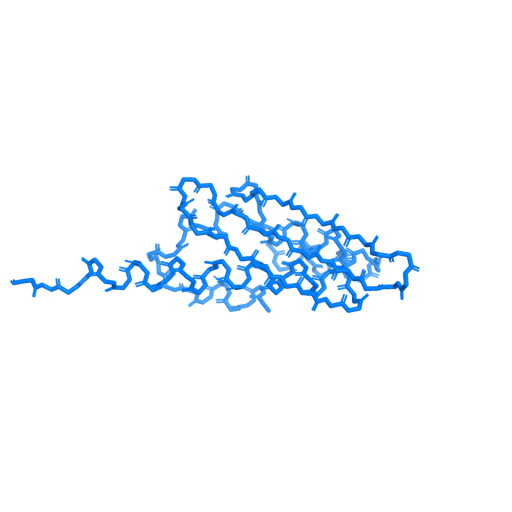ATOM 562 C C . ALA A 1 79 ? 4.318 -4.156 -4.650 1.00 96.62 79 ALA A C 1
ATOM 564 O O . ALA A 1 79 ? 3.550 -3.976 -3.706 1.00 96.62 79 ALA A O 1
ATOM 565 N N . ILE A 1 80 ? 4.690 -5.382 -5.040 1.00 96.56 80 ILE A N 1
ATOM 566 C CA . ILE A 1 80 ? 4.231 -6.601 -4.350 1.00 96.56 80 ILE A CA 1
ATOM 567 C C . ILE A 1 80 ? 4.740 -6.633 -2.906 1.00 96.56 80 ILE A C 1
ATOM 569 O O . ILE A 1 80 ? 3.954 -6.898 -1.996 1.00 96.56 80 ILE A O 1
ATOM 573 N N . ALA A 1 81 ? 6.025 -6.332 -2.682 1.00 97.44 81 ALA A N 1
ATOM 574 C CA . ALA A 1 81 ? 6.603 -6.280 -1.339 1.00 97.44 81 ALA A CA 1
ATOM 575 C C . ALA A 1 81 ? 5.842 -5.284 -0.447 1.00 97.44 81 ALA A C 1
ATOM 577 O O . ALA A 1 81 ? 5.490 -5.606 0.686 1.00 97.44 81 ALA A O 1
ATOM 578 N N . LEU A 1 82 ? 5.522 -4.102 -0.981 1.00 97.12 82 LEU A N 1
ATOM 579 C CA . LEU A 1 82 ? 4.794 -3.069 -0.253 1.00 97.12 82 LEU A CA 1
ATOM 580 C C . LEU A 1 82 ? 3.334 -3.455 0.042 1.00 97.12 82 LEU A C 1
ATOM 582 O O . LEU A 1 82 ? 2.902 -3.388 1.191 1.00 97.12 82 LEU A O 1
ATOM 586 N N . VAL A 1 83 ? 2.573 -3.893 -0.967 1.00 96.25 83 VAL A N 1
ATOM 587 C CA . VAL A 1 83 ? 1.159 -4.280 -0.789 1.00 96.25 83 VAL A CA 1
ATOM 588 C C . VAL A 1 83 ? 1.028 -5.477 0.150 1.00 96.25 83 VAL A C 1
ATOM 590 O O . VAL A 1 83 ? 0.104 -5.530 0.961 1.00 96.25 83 VAL A O 1
ATOM 593 N N . GLY A 1 84 ? 1.951 -6.433 0.066 1.00 96.56 84 GLY A N 1
ATOM 594 C CA . GLY A 1 84 ? 1.953 -7.586 0.954 1.00 96.56 84 GLY A CA 1
ATOM 595 C C . GLY A 1 84 ? 2.345 -7.242 2.390 1.00 96.56 84 GLY A C 1
ATOM 596 O O . GLY A 1 84 ? 1.709 -7.741 3.314 1.00 96.56 84 GLY A O 1
ATOM 597 N N . ALA A 1 85 ? 3.312 -6.341 2.590 1.00 97.06 85 ALA A N 1
ATOM 598 C CA . ALA A 1 85 ? 3.633 -5.812 3.915 1.00 97.06 85 ALA A CA 1
ATOM 599 C C . ALA A 1 85 ? 2.429 -5.083 4.536 1.00 97.06 85 ALA A C 1
ATOM 601 O O . ALA A 1 85 ? 2.106 -5.315 5.697 1.00 97.06 85 ALA A O 1
ATOM 602 N N . TYR A 1 86 ? 1.705 -4.281 3.751 1.00 95.31 86 TYR A N 1
ATOM 603 C CA . TYR A 1 86 ? 0.474 -3.641 4.216 1.00 95.31 86 TYR A CA 1
ATOM 604 C C . TYR A 1 86 ? -0.621 -4.650 4.573 1.00 95.31 86 TYR A C 1
ATOM 606 O O . TYR A 1 86 ? -1.220 -4.559 5.640 1.00 95.31 86 TYR A O 1
ATOM 614 N N . GLY A 1 87 ? -0.838 -5.660 3.725 1.00 93.88 87 GLY A N 1
ATOM 615 C CA . GLY A 1 87 ? -1.767 -6.750 4.022 1.00 93.88 87 GLY A CA 1
ATOM 616 C C . GLY A 1 87 ? -1.414 -7.481 5.321 1.00 93.88 87 GLY A C 1
ATOM 617 O O . GLY A 1 87 ? -2.299 -7.744 6.130 1.00 93.88 87 GLY A O 1
ATOM 618 N N . ALA A 1 88 ? -0.128 -7.750 5.562 1.00 94.81 88 ALA A N 1
ATOM 619 C CA . ALA A 1 88 ? 0.336 -8.364 6.804 1.00 94.81 88 ALA A CA 1
ATOM 620 C C . ALA A 1 88 ? 0.059 -7.479 8.033 1.00 94.81 88 ALA A C 1
ATOM 622 O O . ALA A 1 88 ? -0.397 -7.994 9.053 1.00 94.81 88 ALA A O 1
ATOM 623 N N . ALA A 1 89 ? 0.280 -6.163 7.930 1.00 93.56 89 ALA A N 1
ATOM 624 C CA . ALA A 1 89 ? -0.039 -5.217 9.001 1.00 93.56 89 ALA A CA 1
ATOM 625 C C . ALA A 1 89 ? -1.546 -5.211 9.308 1.00 93.56 89 ALA A C 1
ATOM 627 O O . ALA A 1 89 ? -1.945 -5.338 10.462 1.00 93.56 89 ALA A O 1
ATOM 628 N N . LEU A 1 90 ? -2.390 -5.156 8.272 1.00 91.38 90 LEU A N 1
ATOM 629 C CA . LEU A 1 90 ? -3.847 -5.163 8.429 1.00 91.38 90 LEU A CA 1
ATOM 630 C C . LEU A 1 90 ? -4.376 -6.455 9.056 1.00 91.38 90 LEU A C 1
ATOM 632 O O . LEU A 1 90 ? -5.283 -6.392 9.880 1.00 91.38 90 LEU A O 1
ATOM 636 N N . VAL A 1 91 ? -3.810 -7.617 8.711 1.00 91.31 91 VAL A N 1
ATOM 637 C CA . VAL A 1 91 ? -4.184 -8.894 9.345 1.00 91.31 91 VAL A CA 1
ATOM 638 C C . VAL A 1 91 ? -3.916 -8.845 10.849 1.00 91.31 91 VAL A C 1
ATOM 640 O O . VAL A 1 91 ? -4.776 -9.230 11.640 1.00 91.31 91 VAL A O 1
ATOM 643 N N . LYS A 1 92 ? -2.761 -8.316 11.255 1.00 91.12 92 LYS A N 1
ATOM 644 C CA . LYS A 1 92 ? -2.398 -8.182 12.669 1.00 91.12 92 LYS A CA 1
ATOM 645 C C . LYS A 1 92 ? -3.306 -7.202 13.409 1.00 91.12 92 LYS A C 1
ATOM 647 O O . LYS A 1 92 ? -3.780 -7.533 14.491 1.00 91.12 92 LYS A O 1
ATOM 652 N N . VAL A 1 93 ? -3.617 -6.053 12.808 1.00 88.62 93 VAL A N 1
ATOM 653 C CA . VAL A 1 93 ? -4.595 -5.101 13.367 1.00 88.62 93 VAL A CA 1
ATOM 654 C C . VAL A 1 93 ? -5.973 -5.753 13.491 1.00 88.62 93 VAL A C 1
ATOM 656 O O . VAL A 1 93 ? -6.613 -5.651 14.531 1.00 88.62 93 VAL A O 1
ATOM 659 N N . SER A 1 94 ? -6.416 -6.503 12.478 1.00 86.50 94 SER A N 1
ATOM 660 C CA . SER A 1 94 ? -7.720 -7.173 12.518 1.00 86.50 94 SER A CA 1
ATOM 661 C C . SER A 1 94 ? -7.829 -8.238 13.611 1.00 86.50 94 SER A C 1
ATOM 663 O O . SER A 1 94 ? -8.901 -8.391 14.189 1.00 86.50 94 SER A O 1
ATOM 665 N N . ALA A 1 95 ? -6.728 -8.926 13.936 1.00 85.62 95 ALA A N 1
ATOM 666 C CA . ALA A 1 95 ? -6.689 -9.867 15.051 1.00 85.62 95 ALA A CA 1
ATOM 667 C C . ALA A 1 95 ? -6.887 -9.151 16.399 1.00 85.62 95 ALA A C 1
ATOM 669 O O . ALA A 1 95 ? -7.701 -9.592 17.201 1.00 85.62 95 ALA A O 1
ATOM 670 N N . HIS A 1 96 ? -6.235 -8.001 16.601 1.00 79.06 96 HIS A N 1
ATOM 671 C CA . HIS A 1 96 ? -6.374 -7.203 17.826 1.00 79.06 96 HIS A CA 1
ATOM 672 C C . HIS A 1 96 ? -7.758 -6.562 17.972 1.00 79.06 96 HIS A C 1
ATOM 674 O O . HIS A 1 96 ? -8.310 -6.519 19.068 1.00 79.06 96 HIS A O 1
ATOM 680 N N . VAL A 1 97 ? -8.344 -6.081 16.873 1.00 75.81 97 VAL A N 1
ATOM 681 C CA . VAL A 1 97 ? -9.709 -5.531 16.879 1.00 75.81 97 VAL A CA 1
ATOM 682 C C . VAL A 1 97 ? -10.736 -6.619 17.213 1.00 75.81 97 VAL A C 1
ATOM 684 O O . VAL A 1 97 ? -11.683 -6.351 17.944 1.00 75.81 97 VAL A O 1
ATOM 687 N N . GLY A 1 98 ? -10.537 -7.851 16.729 1.00 64.50 98 GLY A N 1
ATOM 688 C CA . GLY A 1 98 ? -11.420 -8.982 17.031 1.00 64.50 98 GLY A CA 1
ATOM 689 C C . GLY A 1 98 ? -11.387 -9.432 18.496 1.00 64.50 98 GLY A C 1
ATOM 690 O O . GLY A 1 98 ? -12.414 -9.855 19.017 1.00 64.50 98 GLY A O 1
ATOM 691 N N . GLU A 1 99 ? -10.245 -9.305 19.177 1.00 61.69 99 GLU A N 1
ATOM 692 C CA . GLU A 1 99 ? -10.103 -9.650 20.602 1.00 61.69 99 GLU A CA 1
ATOM 693 C C . GLU A 1 99 ? -10.825 -8.664 21.538 1.00 61.69 99 GLU A C 1
ATOM 695 O O . GLU A 1 99 ? -11.207 -9.035 22.645 1.00 61.69 99 GLU A O 1
ATOM 700 N N . GLN A 1 100 ? -11.055 -7.419 21.107 1.00 57.06 100 GLN A N 1
ATOM 701 C CA . GLN A 1 100 ? -11.770 -6.416 21.909 1.00 57.06 100 GLN A CA 1
ATOM 702 C C . GLN A 1 100 ? -13.302 -6.569 21.877 1.00 57.06 100 GLN A C 1
ATOM 704 O O . GLN A 1 100 ? -13.982 -5.942 22.689 1.00 57.06 100 GLN A O 1
ATOM 709 N N . ASP A 1 101 ? -13.836 -7.405 20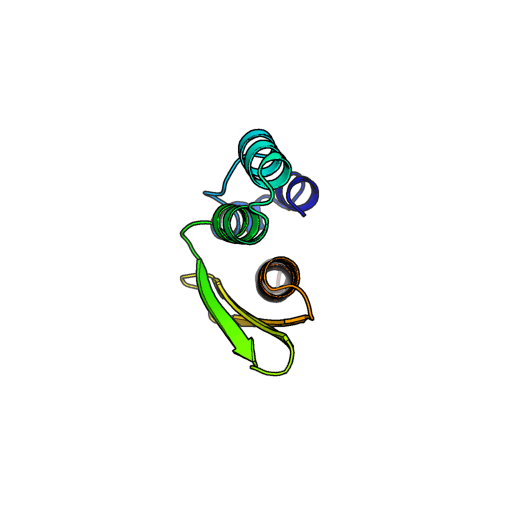.980 1.00 53.50 101 ASP A N 1
ATOM 710 C CA . ASP A 1 101 ? -15.275 -7.659 20.813 1.00 53.50 101 ASP A CA 1
ATOM 711 C C . ASP A 1 101 ? -15.768 -8.930 21.554 1.00 53.50 101 ASP A C 1
ATOM 713 O O . ASP A 1 101 ? -16.969 -9.216 21.530 1.00 53.50 101 ASP A O 1
ATOM 717 N N . GLU A 1 102 ? -14.903 -9.696 22.244 1.00 43.91 102 GLU A N 1
ATOM 718 C CA . GLU A 1 102 ? -15.362 -10.788 23.123 1.00 43.91 102 GLU A CA 1
ATOM 719 C C . GLU A 1 102 ? -15.888 -10.236 24.468 1.00 43.91 102 GLU A C 1
ATOM 721 O O . GLU A 1 102 ? -15.140 -9.596 25.212 1.00 43.91 102 GLU A O 1
ATOM 726 N N . PRO A 1 103 ? -17.165 -10.481 24.832 1.00 47.19 103 PRO A N 1
ATOM 727 C CA . PRO A 1 103 ? -17.689 -10.073 26.126 1.00 47.19 103 PRO A CA 1
ATOM 728 C C . PRO A 1 103 ? -17.161 -11.016 27.216 1.00 47.19 103 PRO A C 1
ATOM 730 O O . PRO A 1 103 ? -17.359 -12.230 27.143 1.00 47.19 103 PRO A O 1
ATOM 733 N N . GLY A 1 104 ? -16.501 -10.439 28.223 1.00 47.53 104 GLY A N 1
ATOM 734 C CA . GLY A 1 104 ? -16.198 -11.109 29.493 1.00 47.53 104 GLY A CA 1
ATOM 735 C C . GLY A 1 104 ? -17.430 -11.369 30.354 1.00 47.53 104 GLY A C 1
ATOM 736 O O . GLY A 1 104 ? -18.459 -10.677 30.166 1.00 47.53 104 GLY A O 1
#

Radius of gyration: 14.21 Å; chains: 1; bounding box: 39×20×46 Å

pLDDT: mean 88.96, std 11.11, range [43.91, 98.0]

Secondary structure (DSSP, 8-state):
-HHHHHTS-GGGHHHH-S---HHHHHHHHHTT-HHHHHHHHH-TTEEEEEEE-TTS-EEEEEEETT-S-EEEEEESSHHHHHHHHHHHHHHHHHHHHHHTTS--

Organism: NCBI:txid1306953

Foldseek 3Di:
DQVVLVVDDPLCCVQQPPADDPVVLVVCVVVVNLQVSLVRRNPDQKDWDWDADPVQKIKIKIDGHPDPFIFIAIDSDRSCRSNRRSVRRSVVVVVVSVVVPDDD

Sequence (104 aa):
MADLLDTAPIQLAPFITPRASRDRLARLLEADAAVCAALELVGPLSGVLLSRAAGGSASGMVKIVDEIEEGNLFAADPAIALVGAYGAALVKVSAHVGEQDEPG